Protein AF-A0A8J2JF29-F1 (afdb_monomer)

Nearest PDB structures (foldseek):
  5e58-assembly4_D  TM=8.238E-01  e=1.238E-02  Neotoma lepida
  5e58-assembly2_B  TM=7.635E-01  e=9.701E-03  Neotoma lepida
  5tfu-assembly1_A  TM=8.171E-01  e=1.595E-01  Homo sapiens
  5e0e-assembly1_A  TM=7.267E-01  e=1.107E-01  Neotoma lepida
  7jzi-assembly1_B  TM=4.947E-01  e=8.858E+00  Plasmodium falciparum NF54

Radius of gyration: 13.14 Å; Cα contacts (8 Å, |Δi|>4): 45; chains: 1; bounding box: 30×24×34 Å

Organism: NCBI:txid39272

Secondary structure (DSSP, 8-state):
-HHHHHHHHHHHHHH--TTSPP-SHHHHHHHHHHH---TTSTTSHHHHHHHHHHHHHHHHHHHHHHHHT-

pLDDT: mean 91.44, std 9.3, range [49.94, 97.75]

Structure (mmCIF, N/CA/C/O backbone):
data_AF-A0A8J2JF29-F1
#
_entry.id   AF-A0A8J2JF29-F1
#
loop_
_atom_site.group_PDB
_atom_site.id
_atom_site.type_symbol
_atom_site.label_atom_id
_atom_site.label_alt_id
_atom_site.label_comp_id
_atom_site.label_asym_id
_atom_site.label_entity_id
_atom_site.label_seq_id
_atom_site.pdbx_PDB_ins_code
_atom_site.Cartn_x
_atom_site.Cartn_y
_atom_site.Cartn_z
_atom_site.occupancy
_atom_site.B_iso_or_equiv
_atom_site.auth_seq_id
_atom_site.auth_comp_id
_atom_site.auth_asym_id
_atom_site.auth_atom_id
_atom_site.pdbx_PDB_model_num
ATOM 1 N N . MET A 1 1 ? -4.984 -3.889 -19.904 1.00 60.44 1 MET A N 1
ATOM 2 C CA . MET A 1 1 ? -3.933 -3.427 -18.970 1.00 60.44 1 MET A CA 1
ATOM 3 C C . MET A 1 1 ? -4.458 -3.363 -17.534 1.00 60.44 1 MET A C 1
ATOM 5 O O . MET A 1 1 ? -3.940 -4.104 -16.713 1.00 60.44 1 MET A O 1
ATOM 9 N N . HIS A 1 2 ? -5.546 -2.628 -17.251 1.00 65.88 2 HIS A N 1
ATOM 10 C CA . HIS A 1 2 ? -6.198 -2.586 -15.922 1.00 65.88 2 HIS A CA 1
ATOM 11 C C . HIS A 1 2 ? -6.509 -3.960 -15.294 1.00 65.88 2 HIS A C 1
ATOM 13 O O . HIS A 1 2 ? -6.344 -4.149 -14.093 1.00 65.88 2 HIS A O 1
ATOM 19 N N . GLU A 1 3 ? -6.919 -4.940 -16.101 1.00 78.94 3 GLU A N 1
ATOM 20 C CA . GLU A 1 3 ? -7.295 -6.270 -15.607 1.00 78.94 3 GLU A CA 1
ATOM 21 C C . GLU A 1 3 ? -6.125 -7.058 -14.985 1.00 78.94 3 GLU A C 1
ATOM 23 O O . GLU A 1 3 ? -6.333 -7.853 -14.069 1.00 78.94 3 GLU A O 1
ATOM 28 N N . ILE A 1 4 ? -4.889 -6.824 -15.439 1.00 83.88 4 ILE A N 1
ATOM 29 C CA . ILE A 1 4 ? -3.709 -7.551 -14.947 1.00 83.88 4 ILE A CA 1
ATOM 30 C C . ILE A 1 4 ? -3.375 -7.099 -13.523 1.00 83.88 4 ILE A C 1
ATOM 32 O O . ILE A 1 4 ? -3.251 -7.934 -12.629 1.00 83.88 4 ILE A O 1
ATOM 36 N N . PHE A 1 5 ? -3.308 -5.784 -13.293 1.00 87.88 5 PHE A N 1
ATOM 37 C CA . PHE A 1 5 ? -3.031 -5.222 -11.967 1.00 87.88 5 PHE A CA 1
ATOM 38 C C . PHE A 1 5 ? -4.144 -5.544 -10.970 1.00 87.88 5 PHE A C 1
ATOM 40 O O . PHE A 1 5 ? -3.860 -5.885 -9.823 1.00 87.88 5 PHE A O 1
ATOM 47 N N . TYR A 1 6 ? -5.403 -5.532 -11.422 1.00 88.81 6 TYR A N 1
ATOM 48 C CA . TYR A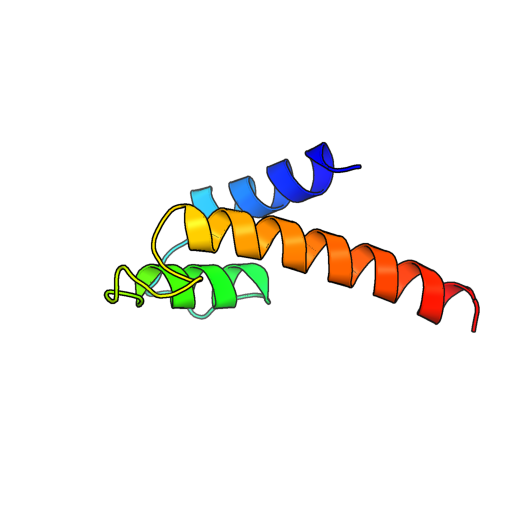 1 6 ? -6.539 -5.957 -10.607 1.00 88.81 6 TYR A CA 1
ATOM 49 C C . TYR A 1 6 ? -6.371 -7.400 -10.115 1.00 88.81 6 TYR A C 1
ATOM 51 O O . TYR A 1 6 ? -6.419 -7.655 -8.914 1.00 88.81 6 TYR A O 1
ATOM 59 N N . ARG A 1 7 ? -6.122 -8.350 -11.029 1.00 91.56 7 ARG A N 1
ATOM 60 C CA . ARG A 1 7 ? -5.932 -9.766 -10.674 1.00 91.56 7 ARG A CA 1
ATOM 61 C 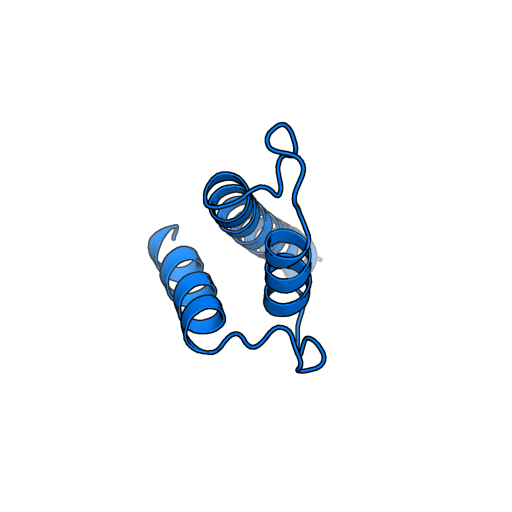C . ARG A 1 7 ? -4.743 -9.971 -9.736 1.00 91.56 7 ARG A C 1
ATOM 63 O O . ARG A 1 7 ? -4.822 -10.813 -8.846 1.00 91.56 7 ARG A O 1
ATOM 70 N N . TYR A 1 8 ? -3.670 -9.205 -9.925 1.00 92.00 8 TYR A N 1
ATOM 71 C CA . TYR A 1 8 ? -2.474 -9.293 -9.094 1.00 92.00 8 TYR A CA 1
ATOM 72 C C . TYR A 1 8 ? -2.754 -8.828 -7.656 1.00 92.00 8 TYR A C 1
ATOM 74 O O . TYR A 1 8 ? -2.547 -9.596 -6.719 1.00 92.00 8 TYR A O 1
ATOM 82 N N . VAL A 1 9 ? -3.343 -7.640 -7.474 1.00 94.88 9 VAL A N 1
ATOM 83 C CA . VAL A 1 9 ? -3.742 -7.139 -6.144 1.00 94.88 9 VAL A CA 1
ATOM 84 C C . VAL A 1 9 ? -4.737 -8.085 -5.466 1.00 94.88 9 VAL A C 1
ATOM 86 O O . VAL A 1 9 ? -4.598 -8.376 -4.280 1.00 94.88 9 VAL A O 1
ATOM 89 N N . GLU A 1 10 ? -5.711 -8.628 -6.200 1.00 95.44 10 GLU A N 1
ATOM 90 C CA . GLU A 1 10 ? -6.667 -9.593 -5.642 1.00 95.44 10 GLU A CA 1
ATOM 91 C C . GLU A 1 10 ? -6.004 -10.907 -5.207 1.00 95.44 10 GLU A C 1
ATOM 93 O O . GLU A 1 10 ? -6.417 -11.504 -4.213 1.00 95.44 10 GLU A O 1
ATOM 98 N N . ASN A 1 11 ? -4.961 -11.363 -5.905 1.00 95.38 11 ASN A N 1
ATOM 99 C CA . ASN A 1 11 ? -4.195 -12.528 -5.473 1.00 95.38 11 ASN A CA 1
ATOM 100 C C . ASN A 1 11 ? -3.469 -12.265 -4.146 1.00 95.38 11 ASN A C 1
ATOM 102 O O . ASN A 1 11 ? -3.515 -13.112 -3.255 1.00 95.38 11 ASN A O 1
ATOM 106 N N . HIS A 1 12 ? -2.863 -11.087 -3.984 1.00 95.88 12 HIS A N 1
ATOM 107 C CA . HIS A 1 12 ? -2.267 -10.681 -2.709 1.00 95.88 12 HIS A CA 1
ATOM 108 C C . HIS A 1 12 ? -3.321 -10.609 -1.604 1.00 95.88 12 HIS A C 1
ATOM 110 O O . HIS A 1 12 ? -3.152 -11.239 -0.567 1.00 95.88 12 HIS A O 1
ATOM 116 N N . ARG A 1 13 ? -4.472 -9.966 -1.852 1.00 94.81 13 ARG A N 1
ATOM 117 C CA . ARG A 1 13 ? -5.579 -9.890 -0.880 1.00 94.81 13 ARG A CA 1
ATOM 118 C C . ARG A 1 13 ? -6.060 -11.256 -0.401 1.00 94.81 13 ARG A C 1
ATOM 120 O O . ARG A 1 13 ? -6.326 -11.414 0.784 1.00 94.81 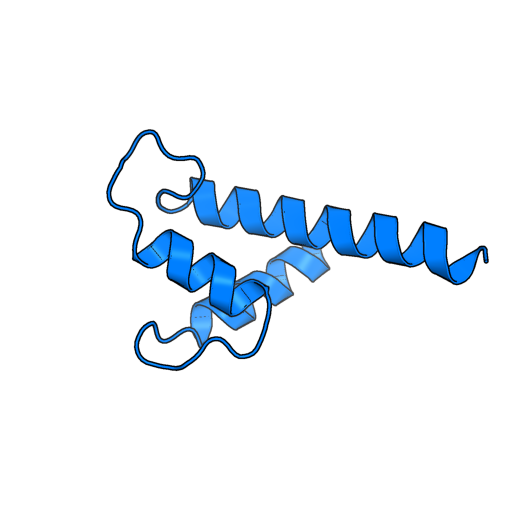13 ARG A O 1
ATOM 127 N N . LYS A 1 14 ? -6.180 -12.238 -1.300 1.00 95.62 14 LYS A N 1
ATOM 128 C CA . LYS A 1 14 ? -6.642 -13.595 -0.953 1.00 95.62 14 LYS A CA 1
ATOM 129 C C . LYS A 1 14 ? -5.677 -14.346 -0.041 1.00 95.62 14 LYS A C 1
ATOM 131 O O . LYS A 1 14 ? -6.126 -15.156 0.761 1.00 95.62 14 LYS A O 1
ATOM 136 N N . ASN A 1 15 ? -4.380 -14.094 -0.184 1.00 93.31 15 ASN A N 1
ATOM 137 C CA . ASN A 1 15 ? -3.328 -14.763 0.583 1.00 93.31 15 ASN A CA 1
ATOM 138 C C . ASN A 1 15 ? -2.794 -13.894 1.734 1.00 93.31 15 ASN A C 1
ATOM 140 O O . ASN A 1 15 ? -1.872 -14.301 2.440 1.00 93.31 15 ASN A O 1
ATOM 144 N N . PHE A 1 16 ? -3.351 -12.694 1.910 1.00 94.50 16 PHE A N 1
ATOM 145 C CA . PHE A 1 16 ? -2.870 -11.719 2.871 1.00 94.50 16 PHE A CA 1
ATOM 146 C C . PHE A 1 16 ? -3.131 -12.186 4.305 1.00 94.50 16 PHE A C 1
ATOM 148 O O . PHE A 1 16 ? -4.249 -12.559 4.663 1.00 94.50 16 PHE A O 1
ATOM 155 N N . SER A 1 17 ? -2.093 -12.102 5.135 1.00 92.62 17 SER A N 1
ATOM 156 C CA . SER A 1 17 ? -2.181 -12.283 6.580 1.00 92.62 17 SER A CA 1
ATOM 157 C C . SER A 1 17 ? -1.486 -11.106 7.271 1.00 92.62 17 SER A C 1
ATOM 159 O O . SER A 1 17 ? -0.296 -10.896 7.022 1.00 92.62 17 SER A O 1
ATOM 161 N N . PRO A 1 18 ? -2.183 -10.341 8.132 1.00 88.62 18 PRO A N 1
ATOM 162 C CA . PRO A 1 18 ? -1.616 -9.160 8.789 1.00 88.62 18 PRO A CA 1
ATOM 163 C C . PRO A 1 18 ? -0.502 -9.495 9.795 1.00 88.62 18 PRO A C 1
ATOM 165 O O . PRO A 1 18 ? 0.335 -8.639 10.099 1.00 88.62 18 PRO A O 1
ATOM 168 N N . ASP A 1 19 ? -0.475 -10.737 10.284 1.00 92.94 19 ASP A N 1
ATOM 169 C CA . ASP A 1 19 ? 0.506 -11.231 11.254 1.00 92.94 19 ASP A CA 1
ATOM 170 C C . ASP A 1 19 ? 1.853 -11.592 10.611 1.00 92.94 19 ASP A C 1
ATOM 172 O O . ASP A 1 19 ? 2.881 -11.638 11.290 1.00 92.94 19 ASP A O 1
ATOM 176 N N . ASN A 1 20 ? 1.870 -11.819 9.296 1.00 92.94 20 ASN A N 1
ATOM 177 C CA . ASN A 1 20 ? 3.096 -12.113 8.567 1.00 92.94 20 ASN A CA 1
ATOM 178 C C . ASN A 1 20 ? 3.825 -10.813 8.182 1.00 92.94 20 ASN A C 1
ATOM 180 O O . ASN A 1 20 ? 3.190 -9.786 7.917 1.00 92.94 20 ASN A O 1
ATOM 184 N N . PRO A 1 21 ? 5.170 -10.822 8.124 1.00 94.75 21 PRO A N 1
ATOM 185 C CA . PRO A 1 21 ? 5.906 -9.703 7.552 1.00 94.75 21 PRO A CA 1
ATOM 186 C C . PRO A 1 21 ? 5.509 -9.519 6.076 1.00 94.75 21 PRO A C 1
ATOM 188 O O . PRO A 1 21 ? 5.378 -10.515 5.360 1.00 94.75 21 PRO A O 1
ATOM 191 N N . PRO A 1 22 ? 5.322 -8.271 5.606 1.00 96.12 22 PRO A N 1
ATOM 192 C CA . PRO A 1 22 ? 4.975 -8.021 4.213 1.00 96.12 22 PRO A CA 1
ATOM 193 C C . PRO A 1 22 ? 6.113 -8.476 3.297 1.00 96.12 22 PRO A C 1
ATOM 195 O O . PRO A 1 22 ? 7.274 -8.139 3.539 1.00 96.12 22 PRO A O 1
ATOM 198 N N . GLN A 1 23 ? 5.784 -9.247 2.259 1.00 94.62 23 GLN A N 1
ATOM 199 C CA . GLN A 1 23 ? 6.783 -9.793 1.333 1.00 94.62 23 GLN A CA 1
ATOM 200 C C . GLN A 1 23 ? 7.156 -8.791 0.243 1.00 94.62 23 GLN A C 1
ATOM 202 O O . GLN A 1 23 ? 8.280 -8.802 -0.258 1.00 94.62 23 GLN A O 1
ATOM 207 N N . ASP A 1 24 ? 6.221 -7.911 -0.104 1.00 95.19 24 ASP A N 1
ATOM 208 C CA . ASP A 1 24 ? 6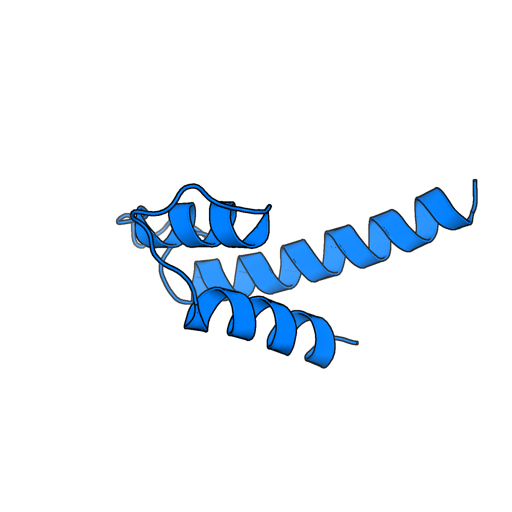.420 -6.863 -1.089 1.00 95.19 24 ASP A CA 1
ATOM 209 C C . ASP A 1 24 ? 5.609 -5.598 -0.770 1.00 95.19 24 ASP A C 1
ATOM 211 O O . ASP A 1 24 ? 4.974 -5.458 0.281 1.00 95.19 24 ASP A O 1
ATOM 215 N N . PHE A 1 25 ? 5.671 -4.641 -1.697 1.00 95.62 25 PHE A N 1
ATOM 216 C CA . PHE A 1 25 ? 4.967 -3.370 -1.599 1.00 95.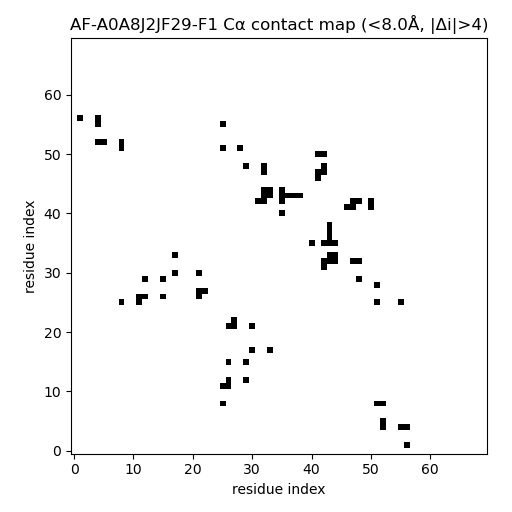62 25 PHE A CA 1
ATOM 217 C C . PHE A 1 25 ? 3.447 -3.538 -1.456 1.00 95.62 25 PHE A C 1
ATOM 219 O O . PHE A 1 25 ? 2.821 -2.783 -0.711 1.00 95.62 25 PHE A O 1
ATOM 226 N N . ILE A 1 26 ? 2.851 -4.516 -2.141 1.00 96.44 26 ILE A N 1
ATOM 227 C CA . ILE A 1 26 ? 1.402 -4.729 -2.130 1.00 96.44 26 ILE A CA 1
ATOM 228 C C . ILE A 1 26 ? 0.980 -5.247 -0.759 1.00 96.44 26 ILE A C 1
ATOM 230 O O . ILE A 1 26 ? 0.052 -4.697 -0.168 1.00 96.44 26 ILE A O 1
ATOM 234 N N . ASP A 1 27 ? 1.704 -6.220 -0.205 1.00 96.62 27 ASP A N 1
ATOM 235 C CA . ASP A 1 27 ? 1.452 -6.731 1.146 1.00 96.62 27 ASP A CA 1
ATOM 236 C C . ASP A 1 27 ? 1.617 -5.632 2.209 1.00 96.62 27 ASP A C 1
ATOM 238 O O . ASP A 1 27 ? 0.804 -5.521 3.131 1.00 96.62 27 ASP A O 1
ATOM 242 N N . ALA A 1 28 ? 2.636 -4.776 2.074 1.00 97.19 28 ALA A N 1
ATOM 243 C CA . ALA A 1 28 ? 2.856 -3.655 2.988 1.00 97.19 28 ALA A CA 1
ATOM 244 C C . ALA A 1 28 ? 1.701 -2.639 2.941 1.00 97.19 28 ALA A C 1
ATOM 246 O O . ALA A 1 28 ? 1.252 -2.143 3.978 1.00 97.19 28 ALA A O 1
ATOM 247 N N . TYR A 1 29 ? 1.180 -2.357 1.746 1.00 97.50 29 TYR A N 1
ATOM 248 C CA . TYR A 1 29 ? 0.042 -1.462 1.569 1.00 97.50 29 TYR A CA 1
ATOM 249 C C . TYR A 1 29 ? -1.251 -2.085 2.116 1.00 97.50 29 TYR A C 1
ATOM 251 O O . TYR A 1 29 ? -2.005 -1.414 2.821 1.00 97.50 29 TYR A O 1
ATOM 259 N N . LEU A 1 30 ? -1.495 -3.377 1.865 1.00 97.56 30 LEU A N 1
ATOM 260 C CA . LEU A 1 30 ? -2.631 -4.116 2.431 1.00 97.56 30 LEU A CA 1
ATOM 261 C C . LEU A 1 30 ? -2.591 -4.137 3.961 1.00 97.56 30 LEU A C 1
ATOM 263 O O . LEU A 1 30 ? -3.621 -3.929 4.604 1.00 97.56 30 LEU A O 1
ATOM 267 N N . LYS A 1 31 ? -1.400 -4.279 4.551 1.00 97.38 31 LYS A N 1
ATOM 268 C CA . LYS A 1 31 ? -1.215 -4.133 5.995 1.00 97.38 31 LYS A CA 1
ATOM 269 C C . LYS A 1 31 ? -1.621 -2.747 6.475 1.00 97.38 31 LYS A C 1
ATOM 271 O O . LYS A 1 31 ? -2.421 -2.643 7.404 1.00 97.38 31 LYS A O 1
ATOM 276 N N . LYS A 1 32 ? -1.183 -1.688 5.789 1.00 97.38 32 LYS A N 1
ATOM 277 C CA . LYS A 1 32 ? -1.589 -0.319 6.130 1.00 97.38 32 LYS A CA 1
ATOM 278 C C . LYS A 1 32 ? -3.106 -0.120 6.051 1.00 97.38 32 LYS A C 1
ATOM 280 O O . LYS A 1 32 ? -3.673 0.518 6.937 1.00 97.38 32 LYS A O 1
ATOM 285 N N . ILE A 1 33 ? -3.762 -0.680 5.034 1.00 97.31 33 ILE A N 1
ATOM 286 C CA . ILE A 1 33 ? -5.229 -0.672 4.909 1.00 97.31 33 ILE A CA 1
ATOM 287 C C . ILE A 1 33 ? -5.865 -1.368 6.118 1.00 97.31 33 ILE A C 1
ATOM 289 O O . ILE A 1 33 ? -6.773 -0.811 6.731 1.00 97.31 33 ILE A O 1
ATOM 293 N N . SER A 1 34 ? -5.361 -2.546 6.502 1.00 96.44 34 SER A N 1
ATOM 294 C CA . SER A 1 34 ? -5.899 -3.327 7.626 1.00 96.44 34 SER A CA 1
ATOM 295 C C . SER A 1 34 ? -5.769 -2.623 8.984 1.00 96.44 34 SER A C 1
ATOM 297 O O . SER A 1 34 ? -6.641 -2.756 9.837 1.00 96.44 34 SER A O 1
ATOM 299 N N . GLU A 1 35 ? -4.714 -1.829 9.168 1.00 96.81 35 GLU A N 1
ATOM 300 C CA . GLU A 1 35 ? -4.462 -1.049 10.386 1.00 96.81 35 GLU A CA 1
ATOM 301 C C . GLU A 1 35 ? -5.233 0.285 10.409 1.00 96.81 35 GLU A C 1
ATOM 303 O O . GLU A 1 35 ? -5.268 0.975 11.431 1.00 96.81 35 GLU A O 1
ATOM 308 N N . THR A 1 36 ? -5.841 0.689 9.288 1.00 97.75 36 THR A N 1
ATOM 309 C CA . THR A 1 36 ? -6.505 1.989 9.164 1.00 97.75 36 THR A CA 1
ATOM 310 C C . THR A 1 36 ? -7.923 1.934 9.727 1.00 97.75 36 THR A C 1
ATOM 312 O O . THR A 1 36 ? -8.812 1.290 9.179 1.00 97.75 36 THR A O 1
ATOM 315 N N . THR A 1 37 ? -8.154 2.680 10.806 1.00 96.75 37 THR A N 1
ATOM 316 C CA . THR A 1 37 ? -9.466 2.802 11.467 1.00 96.75 37 THR A CA 1
ATOM 317 C C . THR A 1 37 ? -10.183 4.117 11.157 1.00 96.75 37 THR A C 1
ATOM 319 O O . THR A 1 37 ? -11.406 4.202 11.288 1.00 96.75 37 THR A O 1
ATOM 322 N N . ASP A 1 38 ? -9.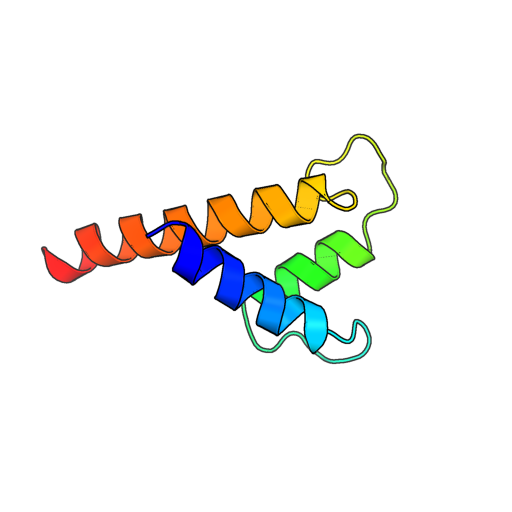441 5.138 10.725 1.00 97.69 38 ASP A N 1
ATOM 323 C CA . ASP A 1 38 ? -9.992 6.428 10.319 1.00 97.69 38 ASP A CA 1
ATOM 324 C C . ASP A 1 38 ? -10.742 6.303 8.988 1.00 97.69 38 ASP A C 1
ATOM 326 O O . ASP A 1 38 ? -10.138 6.096 7.938 1.00 97.69 38 ASP A O 1
ATOM 330 N N . LYS A 1 39 ? -12.064 6.488 9.035 1.00 95.88 39 LYS A N 1
ATOM 331 C CA . LYS A 1 39 ? -12.964 6.382 7.877 1.00 95.88 39 LYS A CA 1
ATOM 332 C C . LYS A 1 39 ? -12.734 7.453 6.811 1.00 95.88 39 LYS A C 1
ATOM 334 O O . LYS A 1 39 ? -13.229 7.300 5.698 1.00 95.88 39 LYS A O 1
ATOM 339 N N . THR A 1 40 ? -12.044 8.540 7.153 1.00 96.31 40 THR A N 1
ATOM 340 C CA . THR A 1 40 ? -11.734 9.632 6.219 1.00 96.31 40 THR A CA 1
ATOM 341 C C . THR A 1 40 ? -10.407 9.430 5.486 1.00 96.31 40 THR A C 1
ATOM 343 O O . THR A 1 40 ? -10.145 10.104 4.492 1.00 96.31 40 THR A O 1
ATOM 346 N N . SER A 1 41 ? -9.593 8.471 5.935 1.00 96.62 41 SER A N 1
ATOM 347 C CA . SER A 1 41 ? -8.320 8.123 5.313 1.00 96.62 41 SER A CA 1
ATOM 348 C C . SER A 1 41 ? -8.513 7.503 3.929 1.00 96.62 41 SER A C 1
ATOM 350 O O . SER A 1 41 ? -9.386 6.657 3.720 1.00 96.62 41 SER A O 1
ATOM 352 N N . SER A 1 42 ? -7.615 7.835 2.998 1.00 93.44 42 SER A N 1
ATOM 353 C CA . SER A 1 42 ? -7.544 7.189 1.681 1.00 93.44 42 SER A CA 1
ATOM 354 C C . SER A 1 42 ? -7.224 5.695 1.761 1.00 93.44 42 SER A C 1
ATOM 356 O O . SER A 1 42 ? -7.521 4.962 0.827 1.00 93.44 42 SER A O 1
ATOM 358 N N . PHE A 1 43 ? -6.664 5.229 2.881 1.00 97.06 43 PHE A N 1
ATOM 359 C CA . PHE A 1 43 ? -6.345 3.822 3.122 1.00 97.06 43 PHE A CA 1
ATOM 360 C C . PHE A 1 43 ? -7.521 3.024 3.705 1.00 97.06 43 PHE A C 1
ATOM 362 O O . PHE A 1 43 ? -7.375 1.831 3.951 1.00 97.06 43 PHE A O 1
ATOM 369 N N . PHE A 1 44 ? -8.675 3.644 3.967 1.00 97.50 44 PHE A N 1
ATOM 370 C CA . PHE A 1 44 ? -9.761 2.968 4.671 1.00 97.50 44 PHE A CA 1
ATOM 371 C C . PHE A 1 44 ? -10.556 2.019 3.765 1.00 97.50 44 PHE A C 1
ATOM 373 O O . PHE A 1 44 ? -11.184 2.440 2.790 1.00 97.50 44 PHE A O 1
ATOM 380 N N . GLY A 1 45 ? -10.580 0.734 4.129 1.00 95.69 45 GLY A N 1
ATOM 381 C CA . GLY A 1 45 ? -11.412 -0.285 3.486 1.00 95.69 45 GLY A CA 1
ATOM 382 C C . GLY A 1 45 ? -11.198 -0.381 1.971 1.00 95.69 45 GLY A C 1
ATOM 383 O O . GLY A 1 45 ? -10.069 -0.360 1.483 1.00 95.69 45 GLY A O 1
ATOM 384 N N . GLU A 1 46 ? -12.296 -0.468 1.217 1.00 96.06 46 GLU A N 1
ATOM 385 C CA . GLU A 1 46 ? -12.250 -0.613 -0.246 1.00 96.06 46 GLU A CA 1
ATOM 386 C C . GLU A 1 46 ? -11.645 0.609 -0.958 1.00 96.06 46 GLU A C 1
ATOM 388 O O . GLU A 1 46 ? -11.039 0.444 -2.014 1.00 96.06 46 GLU A O 1
ATOM 393 N N . ASN A 1 47 ? -11.716 1.813 -0.371 1.00 95.62 47 ASN A N 1
ATOM 394 C CA . ASN A 1 47 ? -11.046 2.994 -0.935 1.00 95.62 47 ASN A CA 1
ATOM 395 C C . ASN A 1 47 ? -9.523 2.821 -0.930 1.00 95.62 47 ASN A C 1
ATOM 397 O O . ASN A 1 47 ? -8.846 3.202 -1.887 1.00 95.62 47 ASN A O 1
ATOM 401 N N . GLY A 1 48 ? -8.990 2.200 0.125 1.00 96.88 48 GLY A N 1
ATOM 402 C CA . GLY A 1 48 ? -7.576 1.855 0.209 1.00 96.88 48 GLY A CA 1
ATOM 403 C C . GLY A 1 48 ? -7.180 0.823 -0.837 1.00 96.88 48 GLY A C 1
ATOM 404 O O . GLY A 1 48 ? -6.148 0.969 -1.486 1.00 96.88 48 GLY A O 1
ATOM 405 N N . VAL A 1 49 ? -8.023 -0.188 -1.052 1.00 96.19 49 VAL A N 1
ATOM 406 C CA . VAL A 1 49 ? -7.781 -1.216 -2.075 1.00 96.19 49 VAL A CA 1
ATOM 407 C C . VAL A 1 49 ? -7.798 -0.618 -3.481 1.00 96.19 49 VAL A C 1
ATOM 409 O O . VAL A 1 49 ? -6.956 -0.967 -4.307 1.00 96.19 49 VAL A O 1
ATOM 412 N N . GLU A 1 50 ? -8.721 0.298 -3.76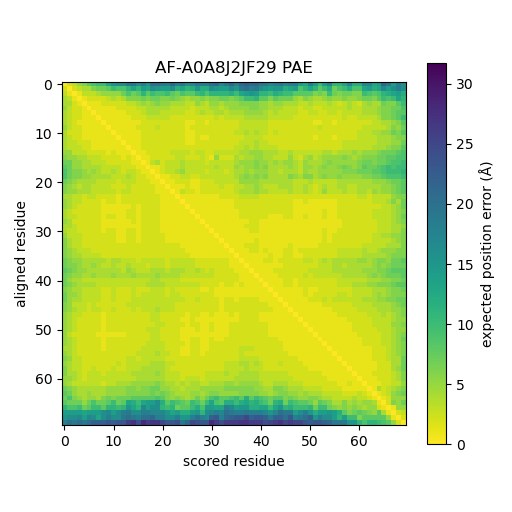4 1.00 94.75 50 GLU A N 1
ATOM 413 C CA . GLU A 1 50 ? -8.763 0.976 -5.058 1.00 94.75 50 GLU A CA 1
ATOM 414 C C . GLU A 1 50 ? -7.543 1.880 -5.258 1.00 94.75 50 GLU A C 1
ATOM 416 O O . GLU A 1 50 ? -6.895 1.830 -6.305 1.00 94.75 50 GLU A O 1
ATOM 421 N N . SER A 1 51 ? -7.159 2.624 -4.218 1.00 95.62 51 SER A N 1
ATOM 422 C CA . SER A 1 51 ? -5.939 3.437 -4.227 1.00 95.62 51 SER A CA 1
ATOM 423 C C . SER A 1 51 ? -4.699 2.583 -4.504 1.00 95.62 51 SER A C 1
ATOM 425 O O . SER A 1 51 ? -3.879 2.945 -5.343 1.00 95.62 51 SER A O 1
ATOM 427 N N . LEU A 1 52 ? -4.601 1.401 -3.886 1.00 96.44 52 LEU A N 1
ATOM 428 C CA . LEU A 1 52 ? -3.528 0.437 -4.129 1.00 96.44 52 LEU A CA 1
ATOM 429 C C . LEU A 1 52 ? -3.469 -0.012 -5.596 1.00 96.44 52 LEU A C 1
ATOM 431 O O . LEU A 1 52 ? -2.391 -0.023 -6.189 1.00 96.44 52 LEU A O 1
ATOM 435 N N . ARG A 1 53 ? -4.607 -0.350 -6.215 1.00 94.94 53 ARG A N 1
ATOM 436 C CA . ARG A 1 53 ? -4.648 -0.759 -7.633 1.00 94.94 53 ARG A CA 1
ATOM 437 C C . ARG A 1 53 ? -4.144 0.345 -8.557 1.00 94.94 53 ARG A C 1
ATOM 439 O O . ARG A 1 53 ? -3.379 0.060 -9.483 1.00 94.94 53 ARG A O 1
ATOM 446 N N . LEU A 1 54 ? -4.551 1.587 -8.303 1.00 93.81 54 LEU A N 1
ATOM 447 C CA . LEU A 1 54 ? -4.102 2.747 -9.071 1.00 93.81 54 LEU A CA 1
ATOM 448 C C . LEU A 1 54 ? -2.602 2.979 -8.886 1.00 93.81 54 LEU A C 1
ATOM 450 O O . LEU A 1 54 ? -1.886 3.089 -9.875 1.00 93.81 54 LEU A O 1
ATOM 454 N N . THR A 1 55 ? -2.114 2.958 -7.644 1.00 95.00 55 THR A N 1
ATOM 455 C CA . THR A 1 55 ? -0.688 3.126 -7.340 1.00 95.00 55 THR A CA 1
ATOM 456 C C . THR A 1 55 ? 0.176 2.043 -7.990 1.00 95.00 55 THR A C 1
ATOM 458 O O . THR A 1 55 ? 1.195 2.364 -8.588 1.00 95.00 55 THR A O 1
ATOM 461 N N . VAL A 1 56 ? -0.222 0.767 -7.934 1.00 94.44 56 VAL A N 1
ATOM 462 C CA . VAL A 1 56 ? 0.527 -0.329 -8.582 1.00 94.44 56 VAL A CA 1
ATOM 463 C C . VAL A 1 56 ? 0.56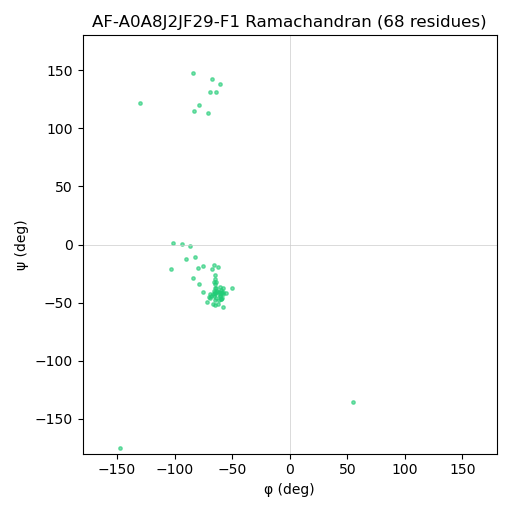4 -0.156 -10.101 1.00 94.44 56 VAL A C 1
ATOM 465 O O . VAL A 1 56 ? 1.606 -0.375 -10.717 1.00 94.44 56 VAL A O 1
ATOM 468 N N . SER A 1 57 ? -0.556 0.256 -10.699 1.00 92.44 57 SER A N 1
ATOM 469 C CA . SER A 1 57 ? -0.632 0.504 -12.143 1.00 92.44 57 SER A CA 1
ATOM 470 C C . SER A 1 57 ? 0.291 1.653 -12.558 1.00 92.44 57 SER A C 1
ATOM 472 O O . SER A 1 57 ? 1.046 1.513 -13.518 1.00 92.44 57 SER A O 1
ATOM 474 N N . ASP A 1 58 ? 0.257 2.758 -11.812 1.00 92.56 58 ASP A N 1
ATOM 475 C CA . ASP A 1 58 ? 1.065 3.953 -12.060 1.00 92.56 58 ASP A CA 1
ATOM 476 C C . ASP A 1 58 ? 2.566 3.657 -11.949 1.00 92.56 58 ASP A C 1
ATOM 478 O O . ASP A 1 58 ? 3.315 3.886 -12.898 1.00 92.56 58 ASP A O 1
ATOM 482 N N . LEU A 1 59 ? 2.994 3.030 -10.845 1.00 91.81 59 LEU A N 1
ATOM 483 C CA . LEU A 1 59 ? 4.395 2.658 -10.623 1.00 91.81 59 LEU A CA 1
ATOM 484 C C . LEU A 1 59 ? 4.934 1.740 -11.723 1.00 91.81 59 LEU A C 1
ATOM 486 O O . LEU A 1 59 ? 6.070 1.908 -12.169 1.00 91.81 59 LEU A O 1
ATOM 490 N N . PHE A 1 60 ? 4.134 0.770 -12.170 1.00 89.69 60 PHE A N 1
ATOM 491 C CA . PHE A 1 60 ? 4.566 -0.162 -13.204 1.00 89.69 60 PHE A CA 1
ATOM 492 C C . PHE A 1 60 ? 4.721 0.523 -14.563 1.00 89.69 60 PHE A C 1
ATOM 494 O O . PHE A 1 60 ? 5.728 0.309 -15.239 1.00 89.69 60 PHE A O 1
ATOM 501 N N . ILE A 1 61 ? 3.746 1.343 -14.965 1.00 90.00 61 ILE A N 1
ATOM 502 C CA . ILE A 1 61 ? 3.782 2.062 -16.246 1.00 90.00 61 ILE A CA 1
ATOM 503 C C . ILE A 1 61 ? 4.937 3.066 -16.241 1.00 90.00 61 ILE A C 1
ATOM 505 O O . ILE A 1 61 ? 5.802 3.002 -17.114 1.00 90.00 61 ILE A O 1
ATOM 509 N N . ALA A 1 62 ? 5.013 3.918 -15.215 1.00 90.06 62 ALA A N 1
ATOM 510 C CA . ALA A 1 62 ? 6.052 4.935 -15.100 1.00 90.06 62 ALA A CA 1
ATOM 511 C C . ALA A 1 62 ? 7.461 4.321 -15.050 1.00 90.06 62 ALA A C 1
ATOM 513 O O . ALA A 1 62 ? 8.374 4.785 -15.738 1.00 90.06 62 ALA A O 1
ATOM 514 N N . GLY A 1 63 ? 7.649 3.249 -14.272 1.00 88.81 63 GLY A N 1
ATOM 515 C CA . GLY A 1 63 ? 8.931 2.550 -14.174 1.00 88.81 63 GLY A CA 1
ATOM 516 C C . GLY A 1 63 ? 9.344 1.874 -15.483 1.00 88.81 63 GLY A C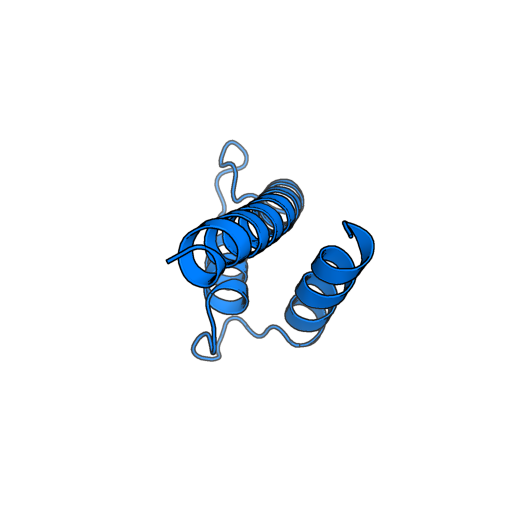 1
ATOM 517 O O . GLY A 1 63 ? 10.513 1.944 -15.868 1.00 88.81 63 GLY A O 1
ATOM 518 N N . SER A 1 64 ? 8.382 1.268 -16.188 1.00 87.81 64 SER A N 1
ATOM 519 C CA . SER A 1 64 ? 8.626 0.607 -17.473 1.00 87.81 64 SER A CA 1
ATOM 520 C C . SER A 1 64 ? 9.033 1.604 -18.555 1.00 87.81 64 SER A C 1
ATOM 522 O O . SER A 1 64 ? 9.993 1.350 -19.272 1.00 87.81 64 SER A O 1
ATOM 524 N N . GLU A 1 65 ? 8.353 2.747 -18.662 1.00 88.06 65 GLU A N 1
ATOM 525 C CA . GLU A 1 65 ? 8.662 3.748 -19.691 1.00 88.06 65 GLU A CA 1
ATOM 526 C C . GLU A 1 65 ? 10.018 4.427 -19.462 1.00 88.06 65 GLU A C 1
ATOM 528 O O . GLU A 1 65 ? 10.810 4.572 -20.396 1.00 88.06 65 GLU A O 1
ATOM 533 N N . THR A 1 66 ? 10.309 4.820 -18.220 1.00 88.00 66 THR A N 1
ATOM 534 C CA . THR A 1 66 ? 11.520 5.593 -17.896 1.00 88.00 66 THR A CA 1
ATOM 535 C C . THR A 1 66 ? 12.789 4.742 -17.904 1.00 88.00 66 THR A C 1
ATOM 537 O O . THR A 1 66 ? 13.812 5.176 -18.436 1.00 88.00 66 THR A O 1
ATOM 540 N N . THR A 1 67 ? 12.732 3.514 -17.378 1.00 82.31 67 THR A N 1
ATOM 541 C CA . THR A 1 67 ? 13.909 2.630 -17.313 1.00 82.31 67 THR A CA 1
ATOM 542 C C . THR A 1 67 ? 14.192 1.956 -18.654 1.00 82.31 67 THR A C 1
ATOM 544 O O . THR A 1 67 ? 15.352 1.774 -18.996 1.00 82.31 67 THR A O 1
ATOM 547 N N . ALA A 1 68 ? 13.165 1.616 -19.445 1.00 72.31 68 ALA A N 1
ATOM 548 C CA . ALA A 1 68 ? 13.372 0.993 -20.757 1.00 72.31 68 ALA A CA 1
ATOM 549 C C . ALA A 1 68 ? 13.848 1.978 -21.840 1.00 72.31 68 ALA A C 1
ATOM 551 O O . ALA A 1 68 ? 14.362 1.544 -22.868 1.00 72.31 68 ALA A O 1
ATOM 552 N N . SER A 1 69 ? 13.664 3.284 -21.623 1.00 59.56 69 SER A N 1
ATOM 553 C CA . SER A 1 69 ? 14.115 4.340 -22.543 1.00 59.56 69 SER A CA 1
ATOM 554 C C . SER A 1 69 ? 15.500 4.908 -22.197 1.00 59.56 69 SER A C 1
ATOM 556 O O . SER A 1 69 ? 15.950 5.825 -22.885 1.00 59.56 69 SER A O 1
ATOM 558 N N . SER A 1 70 ? 16.143 4.404 -21.134 1.00 49.94 70 SER A N 1
ATOM 559 C CA . SER A 1 70 ? 17.467 4.836 -20.653 1.00 49.94 70 SER A CA 1
ATOM 560 C C . SER A 1 70 ? 18.590 3.901 -21.095 1.00 49.94 70 SER A C 1
ATOM 562 O O . SER A 1 70 ? 18.345 2.679 -21.191 1.00 49.94 70 SER A O 1
#

Mean predicted aligned error: 3.97 Å

Solvent-accessible surface area (backbone atoms only — not comparable to full-atom values): 4086 Å² total; per-residue (Å²): 116,72,67,58,45,49,54,51,55,51,53,49,61,75,71,61,55,83,88,51,82,58,87,46,73,66,47,45,50,52,40,52,23,74,72,42,78,54,83,86,45,66,39,24,62,70,54,17,55,52,49,48,44,51,51,54,47,48,54,51,52,56,50,50,56,58,58,73,75,102

Sequence (70 aa):
MHEIFYRYVENHRKNFSPDNPPQDFIDAYLKKISETTDKTSSFFGENGVESLRLTVSDLFIAGSETTASS

Foldseek 3Di:
DLVVLVVVLVVCVVVADLPDDQPDPSNVLVNVLVPDPDPPDCSDDVSSSVVSSVVVVCCVVVVCVPVVVD

InterPro domains:
  IPR001128 Cytochrome P450 [PF00067] (2-69)
  IPR050182 Cytochrome P450 family 2 [PTHR24300] (2-69)